Protein AF-A0A2E6I4K3-F1 (afdb_monomer_lite)

Structure (mmCIF, N/CA/C/O backbone):
data_AF-A0A2E6I4K3-F1
#
_entry.id   AF-A0A2E6I4K3-F1
#
loop_
_atom_site.group_PDB
_atom_site.id
_atom_site.type_symbol
_atom_site.label_atom_id
_atom_site.label_alt_id
_atom_site.label_comp_id
_atom_site.label_asym_id
_atom_site.label_entity_id
_atom_site.label_seq_id
_atom_site.pdbx_PDB_ins_code
_atom_site.Cartn_x
_atom_site.Cartn_y
_atom_site.Cartn_z
_atom_site.occupancy
_atom_site.B_iso_or_equiv
_atom_site.auth_seq_id
_atom_site.auth_comp_id
_atom_site.auth_asym_id
_atom_site.auth_atom_id
_atom_site.pdbx_PDB_model_num
ATOM 1 N N . MET A 1 1 ? -49.494 -12.549 43.626 1.00 38.69 1 MET A N 1
ATOM 2 C CA . MET A 1 1 ? -49.549 -13.524 42.518 1.00 38.69 1 MET A CA 1
ATOM 3 C C . MET A 1 1 ? -49.832 -12.754 41.243 1.00 38.69 1 MET A C 1
ATOM 5 O O . MET A 1 1 ? -50.888 -12.148 41.203 1.00 38.69 1 MET A O 1
ATOM 9 N N . GLY A 1 2 ? -48.886 -12.783 40.290 1.00 37.69 2 GLY A N 1
ATOM 10 C CA . GLY A 1 2 ? -49.037 -12.428 38.864 1.00 37.69 2 GLY A CA 1
ATOM 11 C C . GLY A 1 2 ? -49.371 -10.963 38.538 1.00 37.69 2 GLY A C 1
ATOM 12 O O . GLY A 1 2 ? -50.196 -10.358 39.198 1.00 37.69 2 GLY A O 1
ATOM 13 N N . SER A 1 3 ? -48.807 -10.309 37.532 1.00 40.59 3 SER A N 1
ATOM 14 C CA . SER A 1 3 ? -47.805 -10.680 36.531 1.00 40.59 3 SER A CA 1
ATOM 15 C C . SER A 1 3 ? -47.359 -9.386 35.844 1.00 40.59 3 SER A C 1
ATOM 17 O O . SER A 1 3 ? -48.167 -8.495 35.596 1.00 40.59 3 SER A O 1
ATOM 19 N N . VAL A 1 4 ? -46.063 -9.308 35.563 1.00 46.78 4 VAL A N 1
ATOM 20 C CA . VAL A 1 4 ? -45.400 -8.311 34.716 1.00 46.78 4 VAL A CA 1
ATOM 21 C C . VAL A 1 4 ? -45.906 -8.405 33.273 1.00 46.78 4 VAL A C 1
ATOM 23 O O . VAL A 1 4 ? -46.210 -9.500 32.809 1.00 46.78 4 VAL A O 1
ATOM 26 N N . GLY A 1 5 ? -45.847 -7.283 32.555 1.00 41.25 5 GLY A N 1
ATOM 27 C CA . GLY A 1 5 ? -45.533 -7.277 31.125 1.00 41.25 5 GLY A CA 1
ATOM 28 C C . GLY A 1 5 ? -46.600 -6.629 30.255 1.00 41.25 5 GLY A C 1
ATOM 29 O O . GLY A 1 5 ? -47.785 -6.799 30.495 1.00 41.25 5 GLY A O 1
ATOM 30 N N . THR A 1 6 ? -46.266 -5.856 29.238 1.00 41.22 6 THR A N 1
ATOM 31 C CA . THR A 1 6 ? -44.988 -5.330 28.740 1.00 41.22 6 THR A CA 1
ATOM 32 C C . THR A 1 6 ? -45.424 -4.183 27.838 1.00 41.22 6 THR A C 1
ATOM 34 O O . THR A 1 6 ? -46.378 -4.344 27.086 1.00 41.22 6 THR A O 1
ATOM 37 N N . SER A 1 7 ? -44.799 -3.008 27.939 1.00 47.53 7 SER A N 1
ATOM 38 C CA . SER A 1 7 ? -45.020 -1.974 26.930 1.00 47.53 7 SER A CA 1
ATOM 39 C C . SER A 1 7 ? -44.550 -2.548 25.600 1.00 47.53 7 SER A C 1
ATOM 41 O O . SER A 1 7 ? -43.355 -2.829 25.471 1.00 47.53 7 SER A O 1
ATOM 43 N N . ASP A 1 8 ? -45.470 -2.724 24.659 1.00 50.84 8 ASP A N 1
ATOM 44 C CA . ASP A 1 8 ? -45.172 -3.046 23.269 1.00 50.84 8 ASP A CA 1
ATOM 45 C C . ASP A 1 8 ? -44.401 -1.864 22.665 1.00 50.84 8 ASP A C 1
ATOM 47 O O . ASP A 1 8 ? -44.955 -0.940 22.072 1.00 50.84 8 ASP A O 1
ATOM 51 N N . ARG A 1 9 ? -43.092 -1.832 22.923 1.00 55.31 9 ARG A N 1
ATOM 52 C CA . ARG A 1 9 ? -42.145 -1.101 22.096 1.00 55.31 9 ARG A CA 1
ATOM 53 C C . ARG A 1 9 ? -41.834 -2.031 20.939 1.00 55.31 9 ARG A C 1
ATOM 55 O O . ARG A 1 9 ? -41.075 -2.984 21.105 1.00 55.31 9 ARG A O 1
ATOM 62 N N . GLU A 1 10 ? -42.480 -1.758 19.812 1.00 53.91 10 GLU A N 1
ATOM 63 C CA . GLU A 1 10 ? -42.073 -2.252 18.499 1.00 53.91 10 GLU A CA 1
ATOM 64 C C . GLU A 1 10 ? -40.542 -2.165 18.391 1.00 53.91 10 GLU A C 1
ATOM 66 O O . GLU A 1 10 ? -39.971 -1.148 18.808 1.00 53.91 10 GLU A O 1
ATOM 71 N N . PRO A 1 11 ? -39.852 -3.211 17.907 1.00 52.69 11 PRO A N 1
ATOM 72 C CA . PRO A 1 11 ? -38.408 -3.161 17.785 1.00 52.69 11 PRO A CA 1
ATOM 73 C C . PRO A 1 11 ? -38.071 -2.038 16.808 1.00 52.69 11 PRO A C 1
ATOM 75 O O . PRO A 1 11 ? -38.483 -2.070 15.649 1.00 52.69 11 PRO A O 1
ATOM 78 N N . GLU A 1 12 ? -37.363 -1.025 17.307 1.00 57.44 12 GLU A N 1
ATOM 79 C CA . GLU A 1 12 ? -36.739 0.010 16.493 1.00 57.44 12 GLU A CA 1
ATOM 80 C C . GLU A 1 12 ? -35.801 -0.696 15.518 1.00 57.44 12 GLU A C 1
ATOM 82 O O . GLU A 1 12 ? -34.710 -1.138 15.865 1.00 57.44 12 GLU A O 1
ATOM 87 N N . ASP A 1 13 ? -36.347 -0.901 14.328 1.00 53.12 13 ASP A N 1
ATOM 88 C CA . ASP A 1 13 ? -35.732 -1.261 13.069 1.00 53.12 13 ASP A CA 1
ATOM 89 C C . ASP A 1 13 ? -34.211 -1.040 13.075 1.00 53.12 13 ASP A C 1
ATOM 91 O O . ASP A 1 13 ? -33.716 0.064 12.836 1.00 53.12 13 ASP A O 1
ATOM 95 N N . LEU A 1 14 ? -33.471 -2.111 13.383 1.00 54.28 14 LEU A N 1
ATOM 96 C CA . LEU A 1 14 ? -32.016 -2.195 13.278 1.00 54.28 14 LEU A CA 1
ATOM 97 C C . LEU A 1 14 ? -31.625 -2.220 11.797 1.00 54.28 14 LEU A C 1
ATOM 99 O O . LEU A 1 14 ? -31.012 -3.175 11.320 1.00 54.28 14 LEU A O 1
ATOM 103 N N . ARG A 1 15 ? -31.955 -1.168 11.049 1.00 58.47 15 ARG A N 1
ATOM 104 C CA . ARG A 1 15 ? -31.211 -0.862 9.832 1.00 58.47 15 ARG A CA 1
ATOM 105 C C . ARG A 1 15 ? -29.871 -0.337 10.310 1.00 58.47 15 ARG A C 1
ATOM 107 O O . ARG A 1 15 ? -29.701 0.856 10.549 1.00 58.47 15 ARG A O 1
ATOM 114 N N . MET A 1 16 ? -28.938 -1.260 10.540 1.00 58.75 16 MET A N 1
ATOM 115 C CA . MET A 1 16 ? -27.523 -0.918 10.475 1.00 58.75 16 MET A CA 1
ATOM 116 C C . MET A 1 16 ? -27.344 -0.107 9.195 1.00 58.75 16 MET A C 1
ATOM 118 O O . MET A 1 16 ? -27.866 -0.510 8.160 1.00 58.75 16 MET A O 1
ATOM 122 N N . ASN A 1 17 ? -26.732 1.073 9.289 1.00 62.53 17 ASN A N 1
ATOM 123 C CA . ASN A 1 17 ? -26.523 1.937 8.132 1.00 62.53 17 ASN A CA 1
ATOM 124 C C . ASN A 1 17 ? -25.957 1.092 6.979 1.00 62.53 17 ASN A C 1
ATOM 126 O O . ASN A 1 17 ? -24.829 0.616 7.082 1.00 62.53 17 ASN A O 1
ATOM 130 N N . ASP A 1 18 ? -26.732 0.909 5.903 1.00 73.06 18 ASP A N 1
ATOM 131 C CA . ASP A 1 18 ? -26.367 0.137 4.699 1.00 73.06 18 ASP A CA 1
ATOM 132 C C . ASP A 1 18 ? -25.295 0.867 3.853 1.00 73.06 18 ASP A C 1
ATOM 134 O O . ASP A 1 18 ? -25.285 0.818 2.621 1.00 73.06 18 ASP A O 1
ATOM 138 N N . GLU A 1 19 ? -24.405 1.621 4.494 1.00 86.44 19 GLU A N 1
ATOM 139 C CA . GLU A 1 19 ? -23.338 2.355 3.831 1.00 86.44 19 GLU A CA 1
ATOM 140 C C . GLU A 1 19 ? -22.071 1.502 3.808 1.00 86.44 19 GLU A C 1
ATOM 142 O O . GLU A 1 19 ? -21.440 1.250 4.832 1.00 86.44 19 GLU A O 1
ATOM 147 N N . ILE A 1 20 ? -21.677 1.072 2.610 1.00 90.25 20 ILE A N 1
ATOM 148 C CA . ILE A 1 20 ? -20.407 0.377 2.396 1.00 90.25 20 ILE A CA 1
ATOM 149 C C . ILE A 1 20 ? -19.302 1.423 2.219 1.00 90.25 20 ILE A C 1
ATOM 151 O O . ILE A 1 20 ? -19.280 2.167 1.234 1.00 90.25 20 ILE A O 1
ATOM 155 N N . GLY A 1 21 ? -18.359 1.458 3.160 1.00 93.00 21 GLY A N 1
ATOM 156 C CA . GLY A 1 21 ? -17.147 2.266 3.063 1.00 93.00 21 GLY A CA 1
ATOM 157 C C . GLY A 1 21 ? -16.044 1.533 2.302 1.00 93.00 21 GLY A C 1
ATOM 158 O O . GLY A 1 21 ? -15.620 0.457 2.707 1.00 93.00 21 GLY A O 1
ATOM 159 N N . ILE A 1 22 ? -15.534 2.125 1.218 1.00 95.25 22 ILE A N 1
ATOM 160 C CA . ILE A 1 22 ? -14.400 1.573 0.457 1.00 95.25 22 ILE A CA 1
ATOM 161 C C . ILE A 1 22 ? -13.270 2.599 0.428 1.00 95.25 22 ILE A C 1
ATOM 163 O O . ILE A 1 22 ? -13.459 3.737 -0.004 1.00 95.25 22 ILE A O 1
ATOM 167 N N . THR A 1 23 ? -12.077 2.189 0.862 1.00 96.38 23 THR A N 1
ATOM 168 C CA . THR A 1 23 ? -10.859 3.008 0.800 1.00 96.38 23 THR A CA 1
ATOM 169 C C . THR A 1 23 ? -9.829 2.345 -0.100 1.00 96.38 23 THR A C 1
ATOM 171 O O . THR A 1 23 ? -9.462 1.194 0.111 1.00 96.38 23 THR A O 1
ATOM 174 N N . PHE A 1 24 ? -9.314 3.095 -1.076 1.00 97.19 24 PHE A N 1
ATOM 175 C CA . PHE A 1 24 ? -8.232 2.638 -1.945 1.00 97.19 24 PHE A CA 1
ATOM 176 C C . PHE A 1 24 ? -6.887 3.184 -1.472 1.00 97.19 24 PHE A C 1
ATOM 178 O O . PHE A 1 24 ? -6.730 4.389 -1.256 1.00 97.19 24 PHE A O 1
ATOM 185 N N . MET A 1 25 ? -5.894 2.302 -1.376 1.00 96.88 25 MET A N 1
ATOM 186 C CA . MET A 1 25 ? -4.507 2.659 -1.098 1.00 96.88 25 MET A CA 1
ATOM 187 C C . MET A 1 25 ? -3.603 2.073 -2.182 1.00 96.88 25 MET A C 1
ATOM 189 O O . MET A 1 25 ? -3.629 0.875 -2.447 1.00 96.88 25 MET A O 1
ATOM 193 N N . ARG A 1 26 ? -2.784 2.921 -2.811 1.00 96.88 26 ARG A N 1
ATOM 194 C CA . ARG A 1 26 ? -1.706 2.460 -3.694 1.00 96.88 26 ARG A CA 1
ATOM 195 C C . ARG A 1 26 ? -0.521 1.994 -2.845 1.00 96.88 26 ARG A C 1
ATOM 197 O O . ARG A 1 26 ? -0.260 2.580 -1.796 1.00 96.88 26 ARG A O 1
ATOM 204 N N . HIS A 1 27 ? 0.205 0.987 -3.329 1.00 97.69 27 HIS A N 1
ATOM 205 C CA . HIS A 1 27 ? 1.462 0.550 -2.722 1.00 97.69 27 HIS A CA 1
ATOM 206 C C . HIS A 1 27 ? 2.461 1.709 -2.546 1.00 97.69 27 HIS A C 1
ATOM 208 O O . HIS A 1 27 ? 2.433 2.693 -3.293 1.00 97.69 27 HIS A O 1
ATOM 214 N N . GLY A 1 28 ? 3.359 1.576 -1.569 1.00 97.75 28 GLY A N 1
ATOM 215 C CA . GLY A 1 28 ? 4.489 2.491 -1.408 1.00 97.75 28 GLY A CA 1
ATOM 216 C C . GLY A 1 28 ? 5.473 2.416 -2.580 1.00 97.75 28 GLY A C 1
ATOM 217 O O . GLY A 1 28 ? 5.412 1.506 -3.407 1.00 97.75 28 GLY A O 1
ATOM 218 N N . ARG A 1 29 ? 6.409 3.365 -2.644 1.00 97.94 29 ARG A N 1
ATOM 219 C CA . ARG A 1 29 ? 7.448 3.423 -3.687 1.00 97.94 29 ARG A CA 1
ATOM 220 C C . ARG A 1 29 ? 8.202 2.095 -3.841 1.00 97.94 29 ARG A C 1
ATOM 222 O O . ARG A 1 29 ? 8.798 1.608 -2.874 1.00 97.94 29 ARG A O 1
ATOM 229 N N . SER A 1 30 ? 8.227 1.546 -5.050 1.00 97.69 30 SER A N 1
ATOM 230 C CA . SER A 1 30 ? 8.897 0.286 -5.384 1.00 97.69 30 SER A CA 1
ATOM 231 C C . SER A 1 30 ? 10.220 0.500 -6.118 1.00 97.69 30 SER A C 1
ATOM 233 O O . SER A 1 30 ? 10.558 1.608 -6.536 1.00 97.69 30 SER A O 1
ATOM 235 N N . ARG A 1 31 ? 11.003 -0.571 -6.276 1.00 96.19 31 ARG A N 1
ATOM 236 C CA . ARG A 1 31 ? 12.247 -0.524 -7.054 1.00 96.19 31 ARG A CA 1
ATOM 237 C C . ARG A 1 31 ? 11.989 -0.155 -8.521 1.00 96.19 31 ARG A C 1
ATOM 239 O O . ARG A 1 31 ? 12.800 0.549 -9.115 1.00 96.19 31 ARG A O 1
ATOM 246 N N . ALA A 1 32 ? 10.873 -0.595 -9.101 1.00 92.25 32 ALA A N 1
ATOM 247 C CA . ALA A 1 32 ? 10.518 -0.249 -10.476 1.00 92.25 32 ALA A CA 1
ATOM 248 C C . ALA A 1 32 ? 10.259 1.255 -10.662 1.00 92.25 32 ALA A C 1
ATOM 250 O O . ALA A 1 32 ? 10.591 1.791 -11.722 1.00 92.25 32 ALA A O 1
ATOM 251 N N . ASP A 1 33 ? 9.724 1.934 -9.637 1.00 91.81 33 ASP A N 1
ATOM 252 C CA . ASP A 1 33 ? 9.565 3.393 -9.653 1.00 91.81 33 ASP A CA 1
ATOM 253 C C . ASP A 1 33 ? 10.935 4.093 -9.779 1.00 91.81 33 ASP A C 1
ATOM 255 O O . ASP A 1 33 ? 11.067 5.061 -10.525 1.00 91.81 33 ASP A O 1
ATOM 259 N N . ASP A 1 34 ? 11.966 3.584 -9.094 1.00 92.31 34 ASP A N 1
ATOM 260 C CA . ASP A 1 34 ? 13.333 4.136 -9.122 1.00 92.31 34 ASP A CA 1
ATOM 261 C C . ASP A 1 34 ? 14.052 3.877 -10.443 1.00 92.31 34 ASP A C 1
ATOM 263 O O . ASP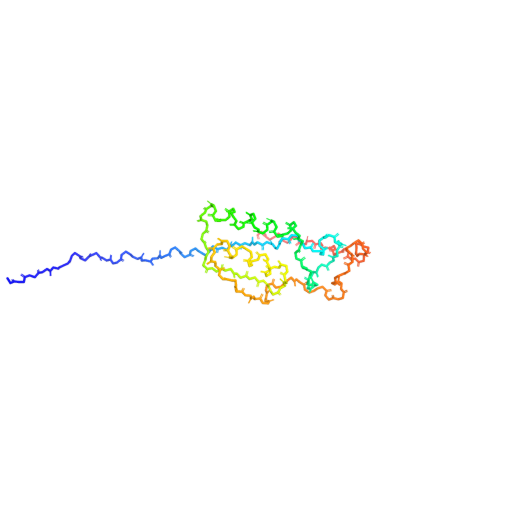 A 1 34 ? 14.826 4.708 -10.921 1.00 92.31 34 ASP A O 1
ATOM 267 N N . GLU A 1 35 ? 13.809 2.707 -11.026 1.00 91.62 35 GLU A N 1
ATOM 268 C CA . GLU A 1 35 ? 14.415 2.280 -12.288 1.00 91.62 35 GLU A CA 1
ATOM 269 C C . GLU A 1 35 ? 13.703 2.873 -13.517 1.00 91.62 35 GLU A C 1
ATOM 271 O O . GLU A 1 35 ? 14.187 2.722 -14.647 1.00 91.62 35 GLU A O 1
ATOM 276 N N . GLU A 1 36 ? 12.583 3.571 -13.295 1.00 89.31 36 GLU A N 1
ATOM 277 C CA . GLU A 1 36 ? 11.681 4.105 -14.315 1.00 89.31 36 GLU A CA 1
ATOM 278 C C . GLU A 1 36 ? 11.267 3.033 -15.335 1.00 89.31 36 GLU A C 1
ATOM 280 O O . GLU A 1 36 ? 11.299 3.259 -16.550 1.00 89.31 36 GLU A O 1
ATOM 285 N N . VAL A 1 37 ? 10.902 1.843 -14.859 1.00 89.06 37 VAL A N 1
ATOM 286 C CA . VAL A 1 37 ? 10.433 0.739 -15.708 1.00 89.06 37 VAL A CA 1
ATOM 287 C C . VAL A 1 37 ? 8.923 0.560 -15.602 1.00 89.06 37 VAL A C 1
ATOM 289 O O . VAL A 1 37 ? 8.303 0.870 -14.587 1.00 89.06 37 VAL A O 1
ATOM 292 N N . ILE A 1 38 ? 8.309 0.060 -16.671 1.00 86.75 38 ILE A N 1
ATOM 293 C CA . ILE A 1 38 ? 6.906 -0.344 -16.666 1.00 86.75 38 ILE A CA 1
ATOM 294 C C . ILE A 1 38 ? 6.787 -1.529 -15.719 1.00 86.75 38 ILE A C 1
ATOM 296 O O . ILE A 1 38 ? 7.308 -2.610 -15.988 1.00 86.75 38 ILE A O 1
ATOM 300 N N . GLU A 1 39 ? 6.106 -1.321 -14.602 1.00 88.62 39 GLU A N 1
ATOM 301 C CA . GLU A 1 39 ? 5.990 -2.351 -13.584 1.00 88.62 39 GLU A CA 1
ATOM 302 C C . GLU A 1 39 ? 4.980 -3.419 -14.017 1.00 88.62 39 GLU A C 1
ATOM 304 O O . GLU A 1 39 ? 5.353 -4.550 -14.311 1.00 88.62 39 GLU A O 1
ATOM 309 N N . GLY A 1 40 ? 3.696 -3.085 -14.167 1.00 90.06 40 GLY A N 1
ATOM 310 C CA . GLY A 1 40 ? 2.704 -4.111 -14.489 1.00 90.06 40 GLY A CA 1
ATOM 311 C C . GLY A 1 40 ? 2.720 -5.237 -13.456 1.00 90.06 40 GLY A C 1
ATOM 312 O O . GLY A 1 40 ? 2.634 -4.995 -12.250 1.00 90.06 40 GLY A O 1
ATOM 313 N N . ARG A 1 41 ? 2.924 -6.465 -13.941 1.00 92.75 41 ARG A N 1
ATOM 314 C CA . ARG A 1 41 ? 3.140 -7.666 -13.119 1.00 92.75 41 ARG A CA 1
ATOM 315 C C . ARG A 1 41 ? 4.616 -8.012 -12.881 1.00 92.75 41 ARG A C 1
ATOM 317 O O . ARG A 1 41 ? 4.899 -9.054 -12.302 1.00 92.75 41 ARG A O 1
ATOM 324 N N . TYR A 1 42 ? 5.558 -7.163 -13.297 1.00 89.62 42 TYR A N 1
ATOM 325 C CA . TYR A 1 42 ? 6.936 -7.246 -12.814 1.00 89.62 42 TYR A CA 1
ATOM 326 C C . TYR A 1 42 ? 6.933 -6.984 -11.310 1.00 89.62 42 TYR A C 1
ATOM 328 O O . TYR A 1 42 ? 6.549 -5.907 -10.846 1.00 89.62 42 TYR A O 1
ATOM 336 N N . ASP A 1 43 ? 7.304 -8.004 -10.546 1.00 91.50 43 ASP A N 1
ATOM 337 C CA . ASP A 1 43 ? 7.067 -8.024 -9.111 1.00 91.50 43 ASP A CA 1
ATOM 338 C C . ASP A 1 43 ? 8.225 -7.396 -8.331 1.00 91.50 43 ASP A C 1
ATOM 340 O O . ASP A 1 43 ? 9.025 -8.062 -7.672 1.00 91.50 43 ASP A O 1
ATOM 344 N N . SER A 1 44 ? 8.370 -6.081 -8.495 1.00 94.75 44 SER A N 1
ATOM 345 C CA . SER A 1 44 ? 9.436 -5.324 -7.850 1.00 94.75 44 SER A CA 1
ATOM 346 C C . SER A 1 44 ? 9.109 -5.062 -6.368 1.00 94.75 44 SER A C 1
ATOM 348 O O . SER A 1 44 ? 7.963 -4.744 -6.042 1.00 94.75 44 SER A O 1
ATOM 350 N N . PRO A 1 45 ? 10.083 -5.197 -5.447 1.00 97.25 45 PRO A N 1
ATOM 351 C CA . PRO A 1 45 ? 9.845 -5.011 -4.017 1.00 97.25 45 PRO A CA 1
ATOM 352 C C . PRO A 1 45 ? 9.709 -3.529 -3.646 1.00 97.25 45 PRO A C 1
ATOM 354 O O . PRO A 1 45 ? 10.142 -2.645 -4.394 1.00 97.25 45 PRO A O 1
ATOM 357 N N . LEU A 1 46 ? 9.185 -3.247 -2.445 1.00 98.31 46 LEU A N 1
ATOM 358 C CA . LEU A 1 46 ? 9.221 -1.894 -1.888 1.00 98.31 46 LEU A CA 1
ATOM 359 C C . LEU A 1 46 ? 10.660 -1.428 -1.635 1.00 98.31 46 LEU A C 1
ATOM 361 O O . LEU A 1 46 ? 11.529 -2.187 -1.187 1.00 98.31 46 LEU A O 1
ATOM 365 N N . THR A 1 47 ? 10.879 -0.137 -1.862 1.00 98.44 47 THR A N 1
ATOM 366 C CA . THR A 1 47 ? 12.055 0.590 -1.365 1.00 98.44 47 THR A CA 1
ATOM 367 C C . THR A 1 47 ? 11.898 0.883 0.125 1.00 98.44 47 THR A C 1
ATOM 369 O O . THR A 1 47 ? 10.800 0.777 0.671 1.00 98.44 47 THR A O 1
ATOM 372 N N . GLU A 1 48 ? 12.973 1.312 0.788 1.00 98.31 48 GLU A N 1
ATOM 373 C CA . GLU A 1 48 ? 12.876 1.776 2.179 1.00 98.31 48 GLU A CA 1
ATOM 374 C C . GLU A 1 48 ? 11.902 2.952 2.319 1.00 98.31 48 GLU A C 1
ATOM 376 O O . GLU A 1 48 ? 11.011 2.933 3.161 1.00 98.31 48 GLU A O 1
ATOM 381 N N . VAL A 1 49 ? 11.964 3.903 1.381 1.00 98.44 49 VAL A N 1
ATOM 382 C CA . VAL A 1 49 ? 11.005 5.014 1.293 1.00 98.44 49 VAL A CA 1
ATOM 383 C C . VAL A 1 49 ? 9.566 4.499 1.163 1.00 98.44 49 VAL A C 1
ATOM 385 O O . VAL A 1 49 ? 8.650 5.060 1.757 1.00 98.44 49 VAL A O 1
ATOM 388 N N . GLY A 1 50 ? 9.345 3.426 0.400 1.00 98.62 50 GLY A N 1
ATOM 389 C CA . GLY A 1 50 ? 8.033 2.790 0.268 1.00 98.62 50 GLY A CA 1
ATOM 390 C C . GLY A 1 50 ? 7.530 2.162 1.569 1.00 98.62 50 GLY A C 1
ATOM 391 O O . GLY A 1 50 ? 6.346 2.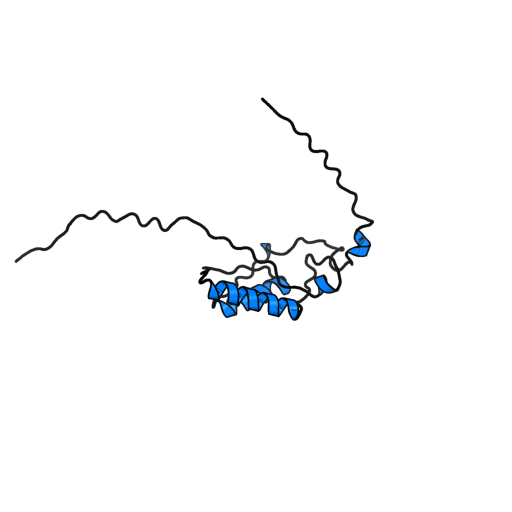286 1.884 1.00 98.62 50 GLY A O 1
ATOM 392 N N . ARG A 1 51 ? 8.420 1.547 2.357 1.00 98.81 51 ARG A N 1
ATOM 393 C CA . ARG A 1 51 ? 8.085 1.005 3.684 1.00 98.81 51 ARG A CA 1
ATOM 394 C C . ARG A 1 51 ? 7.736 2.115 4.668 1.00 98.81 51 ARG A C 1
ATOM 396 O O . ARG A 1 51 ? 6.695 2.040 5.315 1.00 98.81 51 ARG A O 1
ATOM 403 N N . GLU A 1 52 ? 8.531 3.181 4.717 1.00 98.75 52 GLU A N 1
ATOM 404 C CA . GLU A 1 52 ? 8.250 4.361 5.546 1.00 98.75 52 GLU A CA 1
ATOM 405 C C . GLU A 1 52 ? 6.901 5.005 5.186 1.00 98.75 52 GLU A C 1
ATOM 407 O O . GLU A 1 52 ? 6.133 5.403 6.065 1.00 98.75 52 GLU A O 1
ATOM 412 N N . GLN A 1 53 ? 6.573 5.074 3.890 1.00 98.75 53 GLN A N 1
ATOM 413 C CA . GLN A 1 53 ? 5.267 5.541 3.420 1.00 98.75 53 GLN A CA 1
ATOM 414 C C . GLN A 1 53 ? 4.125 4.660 3.941 1.00 98.75 53 GLN A C 1
ATOM 416 O O . GLN A 1 53 ? 3.127 5.200 4.419 1.00 98.75 53 GLN A O 1
ATOM 421 N N . ALA A 1 54 ? 4.266 3.333 3.872 1.00 98.75 54 ALA A N 1
ATOM 422 C CA . ALA A 1 54 ? 3.261 2.396 4.371 1.00 98.75 54 ALA A CA 1
ATOM 423 C C . ALA A 1 54 ? 3.047 2.552 5.886 1.00 98.75 54 ALA A C 1
ATOM 425 O O . ALA A 1 54 ? 1.906 2.696 6.329 1.00 98.75 54 ALA A O 1
ATOM 426 N N . VAL A 1 55 ? 4.136 2.628 6.662 1.00 98.81 55 VAL A N 1
ATOM 427 C CA . VAL A 1 55 ? 4.088 2.854 8.117 1.00 98.81 55 VAL A CA 1
ATOM 428 C C . VAL A 1 55 ? 3.339 4.144 8.432 1.00 98.81 55 VAL A C 1
ATOM 430 O O . VAL A 1 55 ? 2.346 4.126 9.159 1.00 98.81 55 VAL A O 1
ATOM 433 N N . ARG A 1 56 ? 3.747 5.258 7.816 1.00 98.62 56 ARG A N 1
ATOM 434 C CA . ARG A 1 56 ? 3.130 6.568 8.048 1.00 98.62 56 ARG A CA 1
ATOM 435 C C . ARG A 1 56 ? 1.630 6.558 7.759 1.00 98.62 56 ARG A C 1
ATOM 437 O O . ARG A 1 56 ? 0.858 7.159 8.500 1.00 98.62 56 ARG A O 1
ATOM 444 N N . ARG A 1 57 ? 1.203 5.887 6.685 1.00 98.19 57 ARG A N 1
ATOM 445 C CA . ARG A 1 57 ? -0.221 5.776 6.338 1.00 98.19 57 ARG A CA 1
ATOM 446 C C . ARG A 1 57 ? -0.989 4.939 7.354 1.00 98.19 57 ARG A C 1
ATOM 448 O O . ARG A 1 57 ? -2.061 5.370 7.770 1.00 98.19 57 ARG A O 1
ATOM 455 N N . GLY A 1 58 ? -0.443 3.803 7.786 1.00 98.31 58 GLY A N 1
ATOM 456 C CA . GLY A 1 58 ? -1.048 2.989 8.844 1.00 98.31 58 GLY A CA 1
ATOM 457 C C . GLY A 1 58 ? -1.223 3.775 10.147 1.00 98.31 58 GLY A C 1
ATOM 458 O O . GLY A 1 58 ? -2.305 3.779 10.733 1.00 98.31 58 GLY A O 1
ATOM 459 N N . GLU A 1 59 ? -0.197 4.519 10.564 1.00 98.50 59 GLU A N 1
ATOM 460 C CA . GLU A 1 59 ? -0.252 5.373 11.757 1.00 98.50 59 GLU A CA 1
ATOM 461 C C . GLU A 1 59 ? -1.275 6.510 11.626 1.00 98.50 59 GLU A C 1
ATOM 463 O O . GLU A 1 59 ? -2.012 6.795 12.571 1.00 98.50 59 GLU A O 1
ATOM 468 N N . GLU A 1 60 ? -1.354 7.155 10.458 1.00 98.25 60 GLU A N 1
ATOM 469 C CA . GLU A 1 60 ? -2.343 8.200 10.175 1.00 98.25 60 GLU A CA 1
ATOM 470 C C . GLU A 1 60 ? -3.779 7.658 10.247 1.00 98.25 60 GLU A C 1
ATOM 472 O O . GLU A 1 60 ? -4.641 8.308 10.844 1.00 98.25 60 GLU A O 1
ATOM 477 N N . LEU A 1 61 ? -4.040 6.475 9.680 1.00 97.44 61 LEU A N 1
ATOM 478 C CA . LEU A 1 61 ? -5.346 5.806 9.750 1.00 97.44 61 LEU A CA 1
ATOM 479 C C . LEU A 1 61 ? -5.720 5.476 11.198 1.00 97.44 61 LEU A C 1
ATOM 481 O O . LEU A 1 61 ? -6.800 5.856 11.655 1.00 97.44 61 LEU A O 1
ATOM 485 N N . LYS A 1 62 ? -4.787 4.875 11.945 1.00 97.50 62 LYS A N 1
ATOM 486 C CA . LYS A 1 62 ? -4.966 4.546 13.364 1.00 97.50 62 LYS A CA 1
ATOM 487 C C . LYS A 1 62 ? -5.254 5.784 14.208 1.00 97.50 62 LYS A C 1
ATOM 489 O O . LYS A 1 62 ? -6.191 5.798 14.998 1.00 97.50 62 LYS A O 1
ATOM 494 N N . LYS A 1 63 ? -4.481 6.859 14.018 1.00 98.19 63 LYS A N 1
ATOM 495 C CA . LYS A 1 63 ? -4.648 8.125 14.751 1.00 98.19 63 LYS A CA 1
ATOM 496 C C . LYS A 1 63 ? -5.997 8.788 14.474 1.00 98.19 63 LYS A C 1
ATOM 498 O O . LYS A 1 63 ? -6.529 9.469 15.346 1.00 98.19 63 LYS A O 1
ATOM 503 N N . ARG A 1 64 ? -6.533 8.620 13.264 1.00 97.06 64 ARG A N 1
ATOM 504 C CA . ARG A 1 64 ? -7.852 9.139 12.878 1.00 97.06 64 ARG A CA 1
ATOM 505 C C . ARG A 1 64 ? -9.010 8.296 13.415 1.00 97.06 64 ARG A C 1
ATOM 507 O O . ARG A 1 64 ? -10.142 8.745 13.285 1.00 97.06 64 ARG A O 1
ATOM 514 N N . GLY A 1 65 ? -8.739 7.126 14.000 1.00 95.38 65 GLY A N 1
ATOM 515 C CA . GLY A 1 65 ? -9.773 6.210 14.478 1.00 95.38 65 GLY A CA 1
ATOM 516 C C . GLY A 1 65 ? -10.629 5.648 13.345 1.00 95.38 65 GLY A C 1
ATOM 517 O O . GLY A 1 65 ? -11.825 5.468 13.530 1.00 95.38 65 GLY A O 1
ATOM 518 N N . ILE A 1 66 ? -10.044 5.454 12.157 1.00 93.88 66 ILE A N 1
ATOM 519 C CA . ILE A 1 66 ? -10.747 4.790 11.055 1.00 93.88 66 ILE A CA 1
ATOM 520 C C . ILE A 1 66 ? -10.673 3.287 11.299 1.00 93.88 66 ILE A C 1
ATOM 522 O O . ILE A 1 66 ? -9.577 2.736 11.412 1.00 93.88 66 ILE A O 1
ATOM 526 N N . GLU A 1 67 ? -11.835 2.653 11.363 1.00 93.38 67 GLU A N 1
ATOM 527 C CA . GLU A 1 67 ? -11.978 1.209 11.504 1.00 93.38 67 GLU A CA 1
ATOM 528 C C . GLU A 1 67 ? -12.236 0.582 10.132 1.00 93.38 67 GLU A C 1
ATOM 530 O O . GLU A 1 67 ? -12.877 1.183 9.267 1.00 93.38 67 GLU A O 1
ATOM 535 N N . PHE A 1 68 ? -11.690 -0.611 9.929 1.00 96.56 68 PHE A N 1
ATOM 536 C CA . PHE A 1 68 ? -11.886 -1.401 8.722 1.00 96.56 68 PHE A CA 1
ATOM 537 C C . PHE A 1 68 ? -12.247 -2.819 9.137 1.00 96.56 68 PHE A C 1
ATOM 539 O O . PHE A 1 68 ? -11.630 -3.365 10.050 1.00 96.56 68 PHE A O 1
ATOM 546 N N . ASP A 1 69 ? -13.202 -3.417 8.436 1.00 97.31 69 ASP A N 1
ATOM 547 C CA . ASP A 1 69 ? -13.576 -4.814 8.659 1.00 97.31 69 ASP A CA 1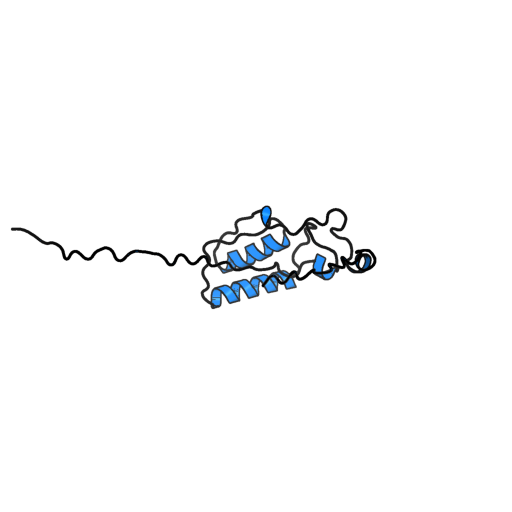
ATOM 548 C C . ASP A 1 69 ? -12.595 -5.781 7.985 1.00 97.31 69 ASP A C 1
ATOM 550 O O . ASP A 1 69 ? -12.371 -6.885 8.473 1.00 97.31 69 ASP A O 1
ATOM 554 N N . ALA A 1 70 ? -11.992 -5.363 6.867 1.00 97.31 70 ALA A N 1
ATOM 555 C CA . ALA A 1 70 ? -11.080 -6.181 6.077 1.00 97.31 70 ALA A CA 1
ATOM 556 C C . ALA A 1 70 ? -10.039 -5.334 5.331 1.00 97.31 70 ALA A C 1
ATOM 558 O O . ALA A 1 70 ? -10.279 -4.174 4.982 1.00 97.31 70 ALA A O 1
ATOM 559 N N . ILE A 1 71 ? -8.890 -5.948 5.038 1.00 98.50 71 ILE A N 1
ATOM 560 C CA . ILE A 1 71 ? -7.875 -5.416 4.124 1.00 98.50 71 ILE A CA 1
ATOM 561 C C . ILE A 1 71 ? -7.658 -6.445 3.020 1.00 98.50 71 ILE A C 1
ATOM 563 O O . ILE A 1 71 ? -7.175 -7.540 3.286 1.00 98.50 71 ILE A O 1
ATOM 567 N N . ILE A 1 72 ? -7.960 -6.067 1.780 1.00 98.50 72 ILE A N 1
ATOM 568 C CA . ILE A 1 72 ? -7.729 -6.899 0.595 1.00 98.50 72 ILE A CA 1
ATOM 569 C C . ILE A 1 72 ? -6.554 -6.316 -0.185 1.00 98.50 72 ILE A C 1
ATOM 571 O O . ILE A 1 72 ? -6.475 -5.100 -0.386 1.00 98.50 72 ILE A O 1
ATOM 575 N N . ALA A 1 73 ? -5.629 -7.165 -0.624 1.00 98.50 73 ALA A N 1
ATOM 576 C CA . ALA A 1 73 ? -4.463 -6.734 -1.386 1.00 98.50 73 ALA A CA 1
ATOM 577 C C . ALA A 1 73 ? -4.145 -7.684 -2.534 1.00 98.50 73 ALA A C 1
ATOM 579 O O . ALA A 1 73 ? -4.361 -8.889 -2.442 1.00 98.50 73 ALA A O 1
ATOM 580 N N . SER A 1 74 ? -3.549 -7.150 -3.601 1.00 97.75 74 SER A N 1
ATOM 581 C CA . SER A 1 74 ? -3.044 -8.007 -4.669 1.00 97.75 74 SER A CA 1
ATOM 582 C C . SER A 1 74 ? -1.894 -8.888 -4.196 1.00 97.75 74 SER A C 1
ATOM 584 O O . SER A 1 74 ? -1.192 -8.562 -3.236 1.00 97.75 74 SER A O 1
ATOM 586 N N . THR A 1 75 ? -1.667 -9.989 -4.911 1.00 97.12 75 THR A N 1
ATOM 587 C CA . THR A 1 75 ? -0.566 -10.928 -4.650 1.00 97.12 75 THR A CA 1
ATOM 588 C C . THR A 1 75 ? 0.806 -10.416 -5.108 1.00 97.12 75 THR A C 1
ATOM 590 O O . THR A 1 75 ? 1.782 -11.153 -5.013 1.00 97.12 75 THR A O 1
ATOM 593 N N . LEU A 1 76 ? 0.900 -9.189 -5.640 1.00 97.44 76 LEU A N 1
ATOM 594 C CA . LEU A 1 76 ? 2.179 -8.573 -6.011 1.00 97.44 76 LEU A CA 1
ATOM 595 C C . LEU A 1 76 ? 2.887 -8.081 -4.747 1.00 97.44 76 LEU A C 1
ATOM 597 O O . LEU A 1 76 ? 2.307 -7.311 -3.976 1.00 97.44 76 LEU A O 1
ATOM 601 N N . VAL A 1 77 ? 4.154 -8.457 -4.571 1.00 97.44 77 VAL A N 1
ATOM 602 C CA . VAL A 1 77 ? 4.966 -8.247 -3.363 1.00 97.44 77 VAL A CA 1
ATOM 603 C C . VAL A 1 77 ? 4.880 -6.815 -2.848 1.00 97.44 77 VAL A C 1
ATOM 605 O O . VAL A 1 77 ? 4.672 -6.617 -1.657 1.00 97.44 77 VAL A O 1
ATOM 608 N N . ARG A 1 78 ? 4.963 -5.797 -3.713 1.00 97.69 78 ARG A N 1
ATOM 609 C CA . ARG A 1 78 ? 4.856 -4.386 -3.287 1.00 97.69 78 ARG A CA 1
ATOM 610 C C . ARG A 1 78 ? 3.516 -4.027 -2.640 1.00 97.69 78 ARG A C 1
ATOM 612 O O . ARG A 1 78 ? 3.481 -3.264 -1.672 1.00 97.69 78 ARG A O 1
ATOM 619 N N . ALA A 1 79 ? 2.415 -4.552 -3.174 1.00 98.12 79 ALA A N 1
ATOM 620 C CA . ALA A 1 79 ? 1.076 -4.297 -2.662 1.00 98.12 79 ALA A CA 1
ATOM 621 C C . ALA A 1 79 ? 0.826 -5.130 -1.405 1.00 98.12 79 ALA A C 1
ATOM 623 O O . ALA A 1 79 ? 0.402 -4.570 -0.395 1.00 98.12 79 ALA A O 1
ATOM 624 N N . SER A 1 80 ? 1.183 -6.419 -1.431 1.00 98.19 80 SER A N 1
ATOM 625 C CA . SER A 1 80 ? 1.072 -7.303 -0.270 1.00 98.19 80 SER A CA 1
ATOM 626 C C . SER A 1 80 ? 1.910 -6.797 0.910 1.00 98.19 80 SER A C 1
ATOM 628 O O . SER A 1 80 ? 1.428 -6.763 2.038 1.00 98.19 80 SER A O 1
ATOM 630 N N . GLU A 1 81 ? 3.145 -6.343 0.673 1.00 98.62 81 GLU A N 1
ATOM 631 C CA . GLU A 1 81 ? 4.022 -5.804 1.718 1.00 98.62 81 GLU A CA 1
ATOM 632 C C . GLU A 1 81 ? 3.479 -4.488 2.290 1.00 98.62 81 GLU A C 1
ATOM 634 O O . GLU A 1 81 ? 3.463 -4.323 3.509 1.00 98.62 81 GLU A O 1
ATOM 639 N N . THR A 1 82 ? 2.980 -3.582 1.437 1.00 98.75 82 THR A N 1
ATOM 640 C CA . THR A 1 82 ? 2.330 -2.338 1.893 1.00 98.75 82 THR A CA 1
ATOM 641 C C . THR A 1 82 ? 1.136 -2.658 2.792 1.00 98.75 82 THR A C 1
ATOM 643 O O . THR A 1 82 ? 1.031 -2.122 3.894 1.00 98.75 82 THR A O 1
ATOM 646 N N . ALA A 1 83 ? 0.253 -3.549 2.333 1.00 98.56 83 ALA A N 1
ATOM 647 C CA . ALA A 1 83 ? -0.941 -3.941 3.067 1.00 98.56 83 ALA A CA 1
ATOM 648 C C . ALA A 1 83 ? -0.593 -4.627 4.389 1.00 98.56 83 ALA A C 1
ATOM 650 O O . ALA A 1 83 ? -1.200 -4.303 5.402 1.00 98.56 83 ALA A O 1
ATOM 651 N N . ARG A 1 84 ? 0.421 -5.505 4.413 1.00 98.75 84 ARG A N 1
ATOM 652 C CA . ARG A 1 84 ? 0.887 -6.169 5.638 1.00 98.75 84 ARG A CA 1
ATOM 653 C C . ARG A 1 84 ? 1.354 -5.159 6.682 1.00 98.75 84 ARG A C 1
ATOM 655 O O . ARG A 1 84 ? 0.941 -5.253 7.829 1.00 98.75 84 ARG A O 1
ATOM 662 N N . ILE A 1 85 ? 2.173 -4.179 6.289 1.00 98.81 85 ILE A N 1
ATOM 663 C CA . ILE A 1 85 ? 2.653 -3.131 7.206 1.00 98.81 85 ILE A CA 1
ATOM 664 C C . ILE A 1 85 ? 1.471 -2.356 7.807 1.00 98.81 85 ILE A C 1
ATOM 666 O O . ILE A 1 85 ? 1.427 -2.113 9.011 1.00 98.81 85 ILE A O 1
ATOM 670 N N . VAL A 1 86 ? 0.493 -1.981 6.979 1.00 98.69 86 VAL A N 1
ATOM 671 C CA . VAL A 1 86 ? -0.708 -1.270 7.442 1.00 98.69 86 VAL A CA 1
ATOM 672 C C . VAL A 1 86 ? -1.567 -2.163 8.346 1.00 98.69 86 VAL A C 1
ATOM 674 O O . VAL A 1 86 ? -1.987 -1.717 9.413 1.00 98.69 86 VAL A O 1
ATOM 677 N N . GLY A 1 87 ? -1.778 -3.422 7.962 1.00 98.38 87 GLY A N 1
ATOM 678 C CA . GLY A 1 87 ? -2.534 -4.414 8.724 1.00 98.38 87 GLY A CA 1
ATOM 679 C C . GLY A 1 87 ? -1.932 -4.686 10.098 1.00 98.38 87 GLY A C 1
ATOM 680 O O . GLY A 1 87 ? -2.657 -4.679 11.086 1.00 98.38 87 GLY A O 1
ATOM 681 N N . GLU A 1 88 ? -0.605 -4.792 10.209 1.00 98.62 88 GLU A N 1
ATOM 682 C CA . GLU A 1 88 ? 0.099 -4.936 11.493 1.00 98.62 88 GLU A CA 1
ATOM 683 C C . GLU A 1 88 ? -0.147 -3.747 12.434 1.00 98.62 88 GLU A C 1
ATOM 685 O O . GLU A 1 88 ? -0.335 -3.926 13.638 1.00 98.62 88 GLU A O 1
ATOM 690 N N . ILE A 1 89 ? -0.191 -2.524 11.899 1.00 98.56 89 ILE A N 1
ATOM 691 C CA . ILE A 1 89 ? -0.436 -1.310 12.692 1.00 98.56 89 ILE A CA 1
ATOM 692 C C . ILE A 1 89 ? -1.893 -1.240 13.170 1.00 98.56 89 ILE A C 1
ATOM 694 O O . ILE A 1 89 ? -2.155 -0.823 14.310 1.00 98.56 89 ILE A O 1
ATOM 698 N N . LEU A 1 90 ? -2.832 -1.631 12.305 1.00 98.06 90 LEU A N 1
ATOM 699 C CA . LEU A 1 90 ? -4.270 -1.613 12.576 1.00 98.06 90 LEU A CA 1
ATOM 700 C C . LEU A 1 90 ? -4.755 -2.847 13.353 1.00 98.06 90 LEU A C 1
ATOM 702 O O . LEU A 1 90 ? -5.797 -2.776 13.993 1.00 98.06 90 LEU A O 1
ATOM 706 N N . GLY A 1 91 ? -3.983 -3.935 13.360 1.00 97.94 91 GLY A N 1
ATOM 707 C CA . GLY A 1 91 ? -4.364 -5.214 13.960 1.00 97.94 91 GLY A CA 1
ATOM 708 C C . GLY A 1 91 ? -5.323 -6.037 13.095 1.00 97.94 91 GLY A C 1
ATOM 709 O O . GLY A 1 91 ? -6.139 -6.768 13.646 1.00 97.94 91 GLY A O 1
ATOM 710 N N . ILE A 1 92 ? -5.244 -5.903 11.768 1.00 98.06 92 ILE A N 1
ATOM 711 C CA . ILE A 1 92 ? -6.133 -6.562 10.799 1.00 98.06 92 ILE A CA 1
ATOM 712 C C . ILE A 1 92 ? -5.290 -7.450 9.878 1.00 98.06 92 ILE A C 1
ATOM 714 O O . ILE A 1 92 ? -4.269 -7.007 9.346 1.00 98.06 92 ILE A O 1
ATOM 718 N N . GLU A 1 93 ? -5.708 -8.702 9.696 1.00 97.88 93 GLU A N 1
ATOM 719 C CA . GLU A 1 93 ? -5.068 -9.631 8.761 1.00 97.88 93 GLU A CA 1
ATOM 720 C C . GLU A 1 93 ? -5.384 -9.248 7.308 1.00 97.88 93 GLU A C 1
ATOM 722 O O . GLU A 1 93 ? -6.459 -8.735 7.000 1.00 97.88 93 GLU A O 1
ATOM 727 N N . VAL A 1 94 ? -4.422 -9.461 6.411 1.00 98.38 94 VAL A N 1
ATOM 728 C CA . VAL A 1 94 ? -4.570 -9.119 4.994 1.00 98.38 94 VAL A CA 1
ATOM 729 C C . VAL A 1 94 ? -5.055 -10.335 4.223 1.00 98.38 94 VAL A C 1
ATOM 731 O O . VAL A 1 94 ? -4.411 -11.383 4.250 1.00 98.38 94 VAL A O 1
ATOM 734 N N . GLU A 1 95 ? -6.128 -10.160 3.463 1.00 98.38 95 GLU A N 1
ATOM 735 C CA . GLU A 1 95 ? -6.650 -11.150 2.530 1.00 98.38 95 GLU A CA 1
ATOM 736 C C . GLU A 1 95 ? -6.017 -10.944 1.141 1.00 98.38 95 GLU A C 1
ATOM 738 O O . GLU A 1 95 ? -6.257 -9.921 0.488 1.00 98.38 95 GLU A O 1
ATOM 743 N N . PRO A 1 96 ? -5.163 -11.869 0.666 1.00 97.62 96 PRO A N 1
ATOM 744 C CA . PRO A 1 96 ? -4.580 -11.764 -0.663 1.00 97.62 96 PRO A CA 1
ATOM 745 C C . PRO A 1 96 ? -5.597 -12.164 -1.739 1.00 97.62 96 PRO A C 1
ATOM 747 O O . PRO A 1 96 ? -6.201 -13.233 -1.666 1.00 97.62 96 PRO A O 1
ATOM 750 N N . ASP A 1 97 ? -5.713 -11.355 -2.788 1.00 98.00 97 ASP A N 1
ATOM 751 C CA . ASP A 1 97 ? -6.601 -11.613 -3.920 1.00 98.00 97 ASP A CA 1
ATOM 752 C C . ASP A 1 97 ? -5.925 -11.235 -5.252 1.00 98.00 97 ASP A C 1
ATOM 754 O O . ASP A 1 97 ? -5.536 -10.092 -5.508 1.00 98.00 97 ASP A O 1
ATOM 758 N N . ALA A 1 98 ? -5.764 -12.234 -6.119 1.00 96.06 98 ALA A N 1
ATOM 759 C CA . ALA A 1 98 ? -5.095 -12.119 -7.410 1.00 96.06 98 ALA A CA 1
ATOM 760 C C . ALA A 1 98 ? -5.848 -11.216 -8.410 1.00 96.06 98 ALA A C 1
ATOM 762 O O . ALA A 1 98 ? -5.220 -10.679 -9.330 1.00 96.06 98 ALA A O 1
ATOM 763 N N . ASP A 1 99 ? -7.151 -10.993 -8.224 1.00 96.31 99 ASP A N 1
ATOM 764 C CA . ASP A 1 99 ? -7.955 -10.146 -9.112 1.00 96.31 99 ASP A CA 1
ATOM 765 C C . ASP A 1 99 ? -7.599 -8.654 -8.979 1.00 96.31 99 ASP A C 1
ATOM 767 O O . ASP A 1 99 ? -7.849 -7.865 -9.893 1.00 96.31 99 ASP A O 1
ATOM 771 N N . TRP A 1 100 ? -6.910 -8.272 -7.898 1.00 95.62 100 TRP A N 1
ATOM 772 C CA . TRP A 1 100 ? -6.423 -6.907 -7.660 1.00 95.62 100 TRP A CA 1
ATOM 773 C C . TRP A 1 100 ? -5.037 -6.622 -8.249 1.00 95.62 100 TRP A C 1
ATOM 775 O O . TRP A 1 100 ? -4.476 -5.544 -8.028 1.00 95.62 100 TRP A O 1
ATOM 785 N N . MET A 1 101 ? -4.429 -7.576 -8.960 1.00 95.88 101 MET A N 1
ATOM 786 C CA . MET A 1 101 ? -3.130 -7.350 -9.596 1.00 95.88 101 MET A CA 1
ATOM 787 C C . MET A 1 101 ? -3.199 -6.238 -10.648 1.00 95.88 101 MET A C 1
ATOM 789 O O . MET A 1 101 ? -4.166 -6.113 -11.396 1.00 95.88 101 MET A O 1
ATOM 793 N N . GLU A 1 102 ? -2.114 -5.468 -10.755 1.00 92.81 102 GLU A N 1
ATOM 794 C CA . GLU A 1 102 ? -1.943 -4.478 -11.819 1.00 92.81 102 GLU A CA 1
ATOM 795 C C . GLU A 1 102 ? -2.063 -5.133 -13.206 1.00 92.81 102 GLU A C 1
ATOM 797 O O . GLU A 1 102 ? -1.830 -6.338 -13.394 1.00 92.81 102 GLU A O 1
ATOM 802 N N . LYS A 1 103 ? -2.412 -4.311 -14.198 1.00 92.44 103 LYS A N 1
ATOM 803 C CA . LYS A 1 103 ? -2.521 -4.718 -15.590 1.00 92.44 103 LYS A CA 1
ATOM 804 C C . LYS A 1 103 ? -1.275 -5.474 -16.047 1.00 92.44 103 LYS A C 1
ATOM 806 O O . LYS A 1 103 ? -0.136 -5.037 -15.868 1.00 92.44 103 LYS A O 1
ATOM 811 N N . ASP A 1 104 ? -1.518 -6.586 -16.728 1.00 90.19 104 ASP A N 1
ATOM 812 C CA . ASP A 1 104 ? -0.468 -7.326 -17.405 1.00 90.19 104 ASP A CA 1
ATOM 813 C C . ASP A 1 104 ? -0.043 -6.585 -18.680 1.00 90.19 104 ASP A C 1
ATOM 815 O O . ASP A 1 104 ? -0.817 -6.442 -19.632 1.00 90.19 104 ASP A O 1
ATOM 819 N N . TYR A 1 105 ? 1.187 -6.077 -18.684 1.00 85.62 105 TYR A N 1
ATOM 820 C CA . TYR A 1 105 ? 1.799 -5.444 -19.853 1.00 85.62 105 TYR A CA 1
ATOM 821 C C . TYR A 1 105 ? 2.592 -6.446 -20.710 1.00 85.62 105 TYR A C 1
ATOM 823 O O . TYR A 1 105 ? 3.200 -6.054 -21.711 1.00 85.62 105 TYR A O 1
ATOM 831 N N . GLY A 1 106 ? 2.574 -7.735 -20.352 1.00 87.75 106 GLY A N 1
ATOM 832 C CA . GLY A 1 106 ? 3.257 -8.798 -21.072 1.00 87.75 106 GLY A CA 1
ATOM 833 C C . GLY A 1 106 ? 4.753 -8.498 -21.231 1.00 87.75 106 GLY A C 1
ATOM 834 O O . GLY A 1 106 ? 5.398 -8.099 -20.260 1.00 87.75 106 GLY A O 1
ATOM 835 N N . PRO A 1 107 ? 5.316 -8.618 -22.448 1.00 82.31 107 PRO A N 1
ATOM 836 C CA . PRO A 1 107 ? 6.739 -8.372 -22.703 1.00 82.31 107 PRO A CA 1
ATOM 837 C C . PRO A 1 107 ? 7.234 -6.958 -22.379 1.00 82.31 107 PRO A C 1
ATOM 839 O O . PRO A 1 107 ? 8.439 -6.743 -22.345 1.00 82.31 107 PRO A O 1
ATOM 842 N N . LEU A 1 108 ? 6.330 -5.993 -22.187 1.00 79.44 108 LEU A N 1
ATOM 843 C CA . LEU A 1 108 ? 6.697 -4.628 -21.809 1.00 79.44 108 LEU A CA 1
ATOM 844 C C . LEU A 1 108 ? 6.967 -4.492 -20.303 1.00 79.44 108 LEU A C 1
ATOM 846 O O . LEU A 1 108 ? 7.500 -3.469 -19.879 1.00 79.44 108 LEU A O 1
ATOM 850 N N . GLY A 1 109 ? 6.598 -5.488 -19.489 1.00 78.44 109 GLY A N 1
ATOM 851 C CA . GLY A 1 109 ? 6.962 -5.525 -18.075 1.00 78.44 109 GLY A CA 1
ATOM 852 C C . GLY A 1 109 ? 8.483 -5.489 -17.907 1.00 78.44 109 GLY A C 1
ATOM 853 O O . GLY A 1 109 ? 9.206 -6.172 -18.628 1.00 78.44 109 GLY A O 1
ATOM 854 N N . ALA A 1 110 ? 8.962 -4.668 -16.973 1.00 79.44 110 ALA A N 1
ATOM 855 C CA . ALA A 1 110 ? 10.374 -4.348 -16.745 1.00 79.44 110 ALA A CA 1
ATOM 856 C C . ALA A 1 110 ? 11.083 -3.557 -17.868 1.00 79.44 110 ALA A C 1
ATOM 858 O O . ALA A 1 110 ? 12.272 -3.253 -17.742 1.00 79.44 110 ALA A O 1
ATOM 859 N N . CYS A 1 111 ? 10.396 -3.152 -18.944 1.00 79.25 111 CYS A N 1
ATOM 860 C CA . CYS A 1 111 ? 10.987 -2.243 -19.926 1.00 79.25 111 CYS A CA 1
ATOM 861 C C . CYS A 1 111 ? 11.019 -0.801 -19.408 1.00 79.25 111 CYS A C 1
ATOM 863 O O . CYS A 1 111 ? 10.049 -0.305 -18.837 1.00 79.25 111 CYS A O 1
ATOM 865 N N . ARG A 1 112 ? 12.117 -0.083 -19.670 1.00 79.50 112 ARG A N 1
ATOM 866 C CA . ARG A 1 112 ? 12.258 1.332 -19.299 1.00 79.50 112 ARG A CA 1
ATOM 867 C C . ARG A 1 112 ? 11.196 2.193 -19.992 1.00 79.50 112 ARG A C 1
ATOM 869 O O . ARG A 1 112 ? 11.026 2.145 -21.210 1.00 79.50 112 ARG A O 1
ATOM 876 N N . LEU A 1 113 ? 10.532 3.044 -19.214 1.00 70.12 113 LEU A N 1
ATOM 877 C CA . LEU A 1 113 ? 9.476 3.957 -19.656 1.00 70.12 113 LEU A CA 1
ATOM 878 C C . LEU A 1 113 ? 9.948 4.891 -20.779 1.00 70.12 113 LEU A C 1
ATOM 880 O O . LEU A 1 113 ? 9.216 5.125 -21.743 1.00 70.12 113 LEU A O 1
ATOM 884 N N . GLN A 1 114 ? 11.181 5.401 -20.677 1.00 61.16 114 GLN A N 1
ATOM 885 C CA . GLN A 1 114 ? 11.751 6.333 -21.655 1.00 61.16 114 GLN A CA 1
ATOM 886 C C . GLN A 1 114 ? 11.850 5.725 -23.062 1.00 61.16 114 GLN A C 1
ATOM 888 O O . GLN A 1 114 ? 11.580 6.417 -24.039 1.00 61.16 114 GLN A O 1
ATOM 893 N N . THR A 1 115 ? 12.135 4.426 -23.175 1.00 57.47 1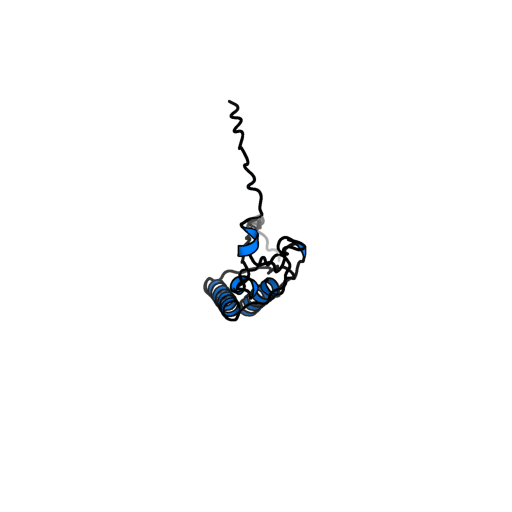15 THR A N 1
ATOM 894 C CA . THR A 1 115 ? 12.276 3.730 -24.462 1.00 57.47 115 THR A CA 1
ATOM 895 C C . THR A 1 115 ? 10.930 3.554 -25.188 1.00 57.47 115 THR A C 1
ATOM 897 O O . THR A 1 115 ? 10.895 3.351 -26.399 1.00 57.47 115 THR A O 1
ATOM 900 N N . HIS A 1 116 ? 9.799 3.678 -24.480 1.00 51.56 116 HIS A N 1
ATOM 901 C CA . HIS A 1 116 ? 8.461 3.415 -25.026 1.00 51.56 116 HIS A CA 1
ATOM 902 C C . HIS A 1 116 ? 7.630 4.649 -25.381 1.00 51.56 116 HIS A C 1
ATOM 904 O O . HIS A 1 116 ? 6.635 4.514 -26.098 1.00 51.56 116 HIS A O 1
ATOM 910 N N . ARG A 1 117 ? 8.032 5.862 -24.975 1.00 51.44 117 ARG A N 1
ATOM 911 C CA . ARG A 1 117 ? 7.337 7.097 -25.398 1.00 51.44 117 ARG A CA 1
ATOM 912 C C . ARG A 1 117 ? 7.339 7.303 -26.917 1.00 51.44 117 ARG A C 1
ATOM 914 O O . ARG A 1 117 ? 6.456 7.982 -27.433 1.00 51.44 117 ARG A O 1
ATOM 921 N N . GLU A 1 118 ? 8.285 6.689 -27.619 1.00 49.00 118 GLU A N 1
ATOM 922 C CA . GLU A 1 118 ? 8.438 6.780 -29.074 1.00 49.00 118 GLU A CA 1
ATOM 923 C C . GLU A 1 118 ? 7.553 5.790 -29.857 1.00 49.00 118 GLU A C 1
ATOM 925 O O . GLU A 1 118 ? 7.372 5.964 -31.057 1.00 49.00 118 GLU A O 1
ATOM 930 N N . HIS A 1 119 ? 6.956 4.783 -29.201 1.00 49.19 119 HIS A N 1
ATOM 931 C CA . HIS A 1 119 ? 6.332 3.637 -29.886 1.00 49.19 119 HIS A CA 1
ATOM 932 C C . HIS A 1 119 ? 4.844 3.408 -29.567 1.00 49.19 119 HIS A C 1
ATOM 934 O O . HIS A 1 119 ? 4.256 2.448 -30.062 1.00 49.19 119 HIS A O 1
ATOM 940 N N . ILE A 1 120 ? 4.196 4.275 -28.780 1.00 48.31 120 ILE A N 1
ATOM 941 C CA . ILE A 1 120 ? 2.743 4.195 -28.559 1.00 48.31 120 ILE A CA 1
ATOM 942 C C . ILE A 1 120 ? 2.038 5.034 -29.638 1.00 48.31 120 ILE A C 1
ATOM 944 O O . ILE A 1 120 ? 2.096 6.267 -29.567 1.00 48.31 120 ILE A O 1
ATOM 948 N N . PRO A 1 121 ? 1.345 4.432 -30.627 1.00 45.66 121 PRO A N 1
ATOM 949 C CA . PRO A 1 121 ? 0.530 5.204 -31.554 1.00 45.66 121 PRO A CA 1
ATOM 950 C C . PRO A 1 121 ? -0.539 5.949 -30.754 1.00 45.66 121 PRO A C 1
ATOM 952 O O . PRO A 1 121 ? -1.335 5.345 -30.030 1.00 45.66 121 PRO A O 1
ATOM 955 N N . ARG A 1 122 ? -0.539 7.284 -30.854 1.00 41.72 122 ARG A N 1
ATOM 956 C CA . ARG A 1 122 ? -1.540 8.131 -30.201 1.00 41.72 122 ARG A CA 1
ATOM 957 C C . ARG A 1 122 ? -2.922 7.677 -30.665 1.00 41.72 122 ARG A C 1
ATOM 959 O O . ARG A 1 122 ? -3.271 7.865 -31.827 1.00 41.72 122 ARG A O 1
ATOM 966 N N . ARG A 1 123 ? -3.734 7.113 -29.768 1.00 45.56 123 ARG A N 1
ATOM 967 C CA . ARG A 1 123 ? -5.170 6.974 -30.026 1.00 45.56 123 ARG A CA 1
ATOM 968 C C . ARG A 1 123 ? -5.766 8.379 -30.049 1.00 45.56 123 ARG A C 1
ATOM 970 O O . ARG A 1 123 ? -6.062 8.953 -29.007 1.00 45.56 123 ARG A O 1
ATOM 977 N N . THR A 1 124 ? -5.928 8.946 -31.238 1.00 45.91 124 THR A N 1
ATOM 978 C CA . THR A 1 124 ? -6.833 10.073 -31.461 1.00 45.91 124 THR A CA 1
ATOM 979 C C . THR A 1 124 ? -8.256 9.540 -31.357 1.00 45.91 124 THR A C 1
ATOM 981 O O . THR A 1 124 ? -8.820 9.046 -32.331 1.00 45.91 124 THR A O 1
ATOM 984 N N . SER A 1 125 ? -8.840 9.570 -30.166 1.00 41.78 125 SER A N 1
A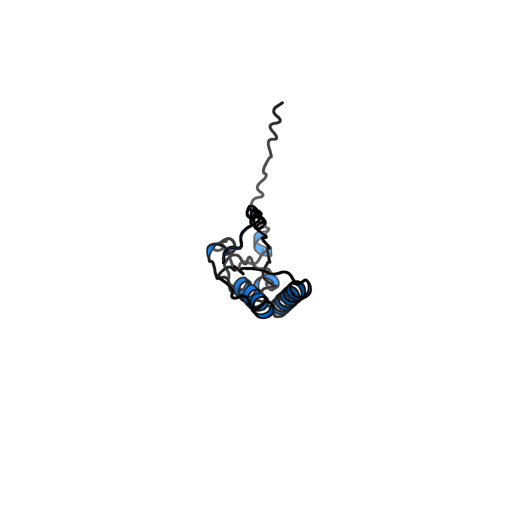TOM 985 C CA . SER A 1 125 ? -10.279 9.386 -30.013 1.00 41.78 125 SER A CA 1
ATOM 986 C C . SER A 1 125 ? -10.971 10.712 -30.317 1.00 41.78 125 SER A C 1
ATOM 988 O O . SER A 1 125 ? -11.048 11.594 -29.466 1.00 41.78 125 SER A O 1
ATOM 990 N N . THR A 1 126 ? -11.463 10.852 -31.548 1.00 43.38 126 THR A N 1
ATOM 991 C CA . THR A 1 126 ? -12.501 11.828 -31.890 1.00 43.38 126 THR A CA 1
ATOM 992 C C . THR A 1 126 ? -13.759 11.451 -31.112 1.00 43.38 126 THR A C 1
ATOM 994 O O . THR A 1 126 ? -14.409 10.456 -31.423 1.00 43.38 126 THR A O 1
ATOM 997 N N . ILE A 1 127 ? -14.090 12.215 -30.073 1.00 51.06 127 ILE A N 1
ATOM 998 C CA . ILE A 1 127 ? -15.363 12.076 -29.362 1.00 51.06 127 ILE A CA 1
ATOM 999 C C . ILE A 1 127 ? -16.442 12.705 -30.250 1.00 51.06 127 ILE A C 1
ATOM 1001 O O . ILE A 1 127 ? -16.477 13.921 -30.426 1.00 51.06 127 ILE A O 1
ATOM 1005 N N . HIS A 1 128 ? -17.309 11.877 -30.834 1.00 45.25 128 HIS A N 1
ATOM 1006 C CA . HIS A 1 128 ? -18.558 12.336 -31.439 1.00 45.25 128 HIS A CA 1
ATOM 1007 C C . HIS A 1 128 ? -19.554 12.607 -30.305 1.00 45.25 128 HIS A C 1
ATOM 1009 O O . HIS A 1 128 ? -20.041 11.680 -29.663 1.00 45.25 128 HIS A O 1
ATOM 1015 N N . SER A 1 129 ? -19.822 13.882 -30.025 1.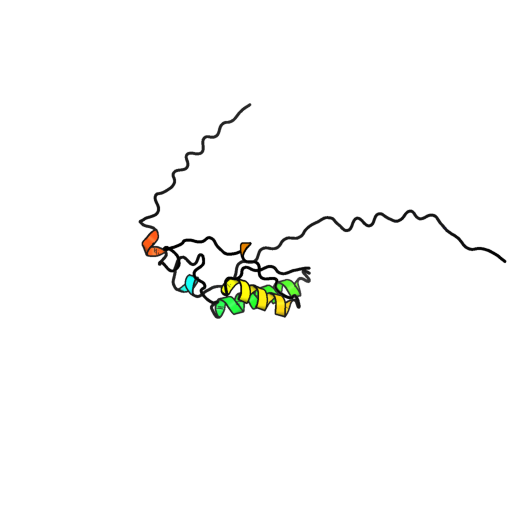00 38.97 129 SER A N 1
ATOM 1016 C CA . SER A 1 129 ? -20.909 14.284 -29.132 1.00 38.97 129 SER A CA 1
ATOM 1017 C C . SER A 1 129 ? -22.211 14.298 -29.930 1.00 38.97 129 SER A C 1
ATOM 1019 O O . SER A 1 129 ? -22.483 15.237 -30.677 1.00 38.97 129 SER A O 1
ATOM 1021 N N . SER A 1 130 ? -23.007 13.239 -29.805 1.00 45.47 130 SER A N 1
ATOM 1022 C CA . SER A 1 130 ? -24.383 13.217 -30.301 1.00 45.47 130 SER A CA 1
ATOM 1023 C C . SER A 1 130 ? -25.294 13.791 -29.222 1.00 45.47 130 SER A C 1
ATOM 1025 O O . SER A 1 130 ? -25.717 13.100 -28.298 1.00 45.47 130 SER A O 1
ATOM 1027 N N . ARG A 1 131 ? -25.566 15.091 -29.332 1.00 48.72 131 ARG A N 1
ATOM 1028 C CA . ARG A 1 131 ? -26.571 15.799 -28.538 1.00 48.72 131 ARG A CA 1
ATOM 1029 C C . ARG A 1 131 ? -27.942 15.470 -29.131 1.00 48.72 131 ARG A C 1
ATOM 1031 O O . ARG A 1 131 ? -28.226 15.898 -30.246 1.00 48.72 131 ARG A O 1
ATOM 1038 N N . THR A 1 132 ? -28.766 14.714 -28.414 1.00 44.28 132 THR A N 1
ATOM 1039 C CA . THR A 1 132 ? -30.181 14.532 -28.774 1.00 44.28 132 THR A CA 1
ATOM 1040 C C . THR A 1 132 ? -31.008 15.410 -27.840 1.00 44.28 132 THR A C 1
ATOM 1042 O O . THR A 1 132 ? -30.791 15.371 -26.627 1.00 44.28 132 THR A O 1
ATOM 1045 N N . LEU A 1 133 ? -31.839 16.270 -28.436 1.00 53.16 133 LEU A N 1
ATOM 1046 C CA . LEU A 1 133 ? -32.877 17.067 -27.775 1.00 53.16 133 LEU A CA 1
ATOM 1047 C C . LEU A 1 133 ? -34.088 16.192 -27.448 1.00 53.16 133 LEU A C 1
ATOM 1049 O O . LEU A 1 133 ? -34.348 15.263 -28.245 1.00 53.16 133 LEU A O 1
#

Radius of gyration: 24.19 Å; chains: 1; bounding box: 64×31×74 Å

Foldseek 3Di:
DDDDDDPPPPPPPPPPPPDDDDDDDDFFAFPCNVQQADAQPVQTAHDPRRLVVLLVVLVVCVVVVPDDPAAEFEPRRRGQSSSVNSCVSRVHDYHYDNVRGGHDPDPSHRPHPVVCVVPDDDPPPPDDDDDDD

Secondary structure (DSSP, 8-state):
-------------------------PPPPBHHHHHTB--TT--PPBPHHHHHHHHHHHHHHHHTT---S-EEE-SSHHHHHHHHHHHHHHT--EEE-GGGPPP--GGGTT-BHHHHTTT--------------

pLDDT: mean 81.77, std 21.32, range [37.69, 98.81]

Sequence (133 aa):
MGSVGTSDREPEDLRMNDEIGITFMRHGRSRADDEEVIEGRYDSPLTEVGREQAVRRGEELKKRGIEFDAIIASTLVRASETARIVGEILGIEVEPDADWMEKDYGPLGACRLQTHREHIPRRTSTIHSSRTL